Protein AF-A0A1G6IZE0-F1 (afdb_monomer)

pLDDT: mean 77.31, std 11.19, range [53.34, 91.81]

Sequence (93 aa):
MPHEPAPIHIVGPDDLHALDNIATPNRPSFGERKCPMCHGHGEWNDEYFVSGRAIVKACPTCEGFGWLVHNGHHVRIDIMLIQGLPHWALIIE

Secondary structure (DSSP, 8-state):
-PPPPPPEE--STTSTTTTTT-PPPPPPSSS-EE-TTTTT-SEEEEEE-TTS-EEEEE-TTTTT--EE-BTTB--EEEEEEETTEEEEEEE--

Structure (mmCIF, N/CA/C/O backbone):
data_AF-A0A1G6IZE0-F1
#
_entry.id   AF-A0A1G6IZE0-F1
#
loop_
_atom_site.group_PDB
_atom_site.id
_atom_site.type_symbol
_atom_site.label_atom_id
_atom_site.label_alt_id
_atom_site.label_comp_id
_atom_site.label_asym_id
_atom_site.label_entity_id
_atom_site.label_seq_id
_atom_site.pdbx_PDB_ins_code
_atom_site.Cartn_x
_atom_site.Cartn_y
_atom_site.Cartn_z
_atom_site.occupancy
_atom_site.B_iso_or_equiv
_atom_site.auth_seq_id
_atom_site.auth_comp_id
_atom_site.auth_asym_id
_atom_site.auth_atom_id
_atom_site.pdbx_PDB_model_num
ATOM 1 N N . MET A 1 1 ? 23.143 7.178 -25.026 1.00 54.78 1 MET A N 1
ATOM 2 C CA . MET A 1 1 ? 22.524 6.965 -23.701 1.00 54.78 1 MET A CA 1
ATOM 3 C C . MET A 1 1 ? 21.874 5.598 -23.755 1.00 54.78 1 MET A C 1
ATOM 5 O O . MET A 1 1 ? 21.136 5.391 -24.712 1.00 54.78 1 MET A O 1
ATOM 9 N N . PRO A 1 2 ? 22.191 4.650 -22.859 1.00 64.38 2 PRO A N 1
ATOM 10 C CA . PRO A 1 2 ? 21.491 3.377 -22.867 1.00 64.38 2 PRO A CA 1
ATOM 11 C C . PRO A 1 2 ? 20.045 3.656 -22.467 1.00 64.38 2 PRO A C 1
ATOM 13 O O . PRO A 1 2 ? 19.794 4.304 -21.453 1.00 64.38 2 PRO A O 1
ATOM 16 N N . HIS A 1 3 ? 19.119 3.243 -23.319 1.00 67.75 3 HIS A N 1
ATOM 17 C CA . HIS A 1 3 ? 17.693 3.281 -23.038 1.00 67.75 3 HIS A CA 1
ATOM 18 C C . HIS A 1 3 ? 17.451 2.379 -21.826 1.00 67.75 3 HIS A C 1
ATOM 20 O O . HIS A 1 3 ? 17.970 1.261 -21.789 1.00 67.75 3 HIS A O 1
ATOM 26 N N . GLU A 1 4 ? 16.741 2.881 -20.818 1.00 69.00 4 GLU A N 1
ATOM 27 C CA . GLU A 1 4 ? 16.327 2.051 -19.690 1.00 69.00 4 GLU A CA 1
ATOM 28 C C . GLU A 1 4 ? 15.545 0.849 -20.252 1.00 69.00 4 GLU A C 1
ATOM 30 O O . GLU A 1 4 ? 14.733 1.040 -21.166 1.00 69.00 4 GLU A O 1
ATOM 35 N N . PRO A 1 5 ? 15.839 -0.388 -19.812 1.00 75.81 5 PRO A N 1
ATOM 36 C CA . PRO A 1 5 ? 15.099 -1.550 -20.279 1.00 75.81 5 PRO A CA 1
ATOM 37 C C . PRO A 1 5 ? 13.605 -1.375 -19.991 1.00 75.81 5 PRO A C 1
ATOM 39 O O . PRO A 1 5 ? 13.223 -0.692 -19.040 1.00 75.81 5 PRO A O 1
ATOM 42 N N . ALA A 1 6 ? 12.774 -1.979 -20.842 1.00 81.56 6 ALA A N 1
ATOM 43 C CA . ALA A 1 6 ? 11.324 -1.896 -20.719 1.00 81.56 6 ALA A CA 1
ATOM 44 C C . ALA A 1 6 ? 10.859 -2.330 -19.314 1.00 81.56 6 ALA A C 1
ATOM 46 O O . ALA A 1 6 ? 11.469 -3.238 -18.735 1.00 81.56 6 ALA A O 1
ATOM 47 N N . PRO A 1 7 ? 9.801 -1.701 -18.772 1.00 85.06 7 PRO A N 1
ATOM 48 C CA . PRO A 1 7 ? 9.259 -2.088 -17.480 1.00 85.06 7 PRO A CA 1
ATOM 49 C C . PRO A 1 7 ? 8.761 -3.532 -17.505 1.00 85.06 7 PRO A C 1
ATOM 51 O O . PRO A 1 7 ? 8.227 -4.020 -18.503 1.00 85.06 7 PRO A O 1
ATOM 54 N N . ILE A 1 8 ? 8.911 -4.204 -16.369 1.00 85.50 8 ILE A N 1
ATOM 55 C CA . ILE A 1 8 ? 8.224 -5.458 -16.093 1.00 85.50 8 ILE A CA 1
ATOM 56 C C . ILE A 1 8 ? 6.798 -5.085 -15.692 1.00 85.50 8 ILE A C 1
ATOM 58 O O . ILE A 1 8 ? 6.599 -4.409 -14.683 1.00 85.50 8 ILE A O 1
ATOM 62 N N . HIS A 1 9 ? 5.818 -5.499 -16.493 1.00 88.44 9 HIS A N 1
ATOM 63 C CA . HIS A 1 9 ? 4.407 -5.326 -16.163 1.00 88.44 9 HIS A CA 1
ATOM 64 C C . HIS A 1 9 ? 3.974 -6.393 -15.165 1.00 88.44 9 HIS A C 1
ATOM 66 O O . HIS A 1 9 ? 4.170 -7.586 -15.403 1.00 88.44 9 HIS A O 1
ATOM 72 N N . ILE A 1 10 ? 3.368 -5.945 -14.075 1.00 87.56 10 ILE A N 1
ATOM 73 C CA . ILE A 1 10 ? 2.881 -6.794 -12.999 1.00 87.56 10 ILE A CA 1
ATOM 74 C C . ILE A 1 10 ? 1.375 -6.960 -13.171 1.00 87.56 10 ILE A C 1
ATOM 76 O O . ILE A 1 10 ? 0.642 -5.992 -13.368 1.00 87.56 10 ILE A O 1
ATOM 80 N N . VAL A 1 11 ? 0.897 -8.200 -13.117 1.00 83.25 11 VAL A N 1
ATOM 81 C CA . VAL A 1 11 ? -0.522 -8.493 -13.387 1.00 83.25 11 VAL A CA 1
ATOM 82 C C . VAL A 1 11 ? -1.383 -8.327 -12.131 1.00 83.25 11 VAL A C 1
ATOM 84 O O . VAL A 1 11 ? -2.582 -8.058 -12.231 1.00 83.25 11 VAL A O 1
ATOM 87 N N . GLY A 1 12 ? -0.788 -8.468 -10.945 1.00 80.00 12 GLY A N 1
ATOM 88 C CA . GLY A 1 12 ? -1.506 -8.345 -9.684 1.00 80.00 12 GLY A CA 1
ATOM 89 C C . GLY A 1 12 ? -0.614 -8.411 -8.441 1.00 80.00 12 GLY A C 1
ATOM 90 O O . GLY A 1 12 ? 0.586 -8.656 -8.543 1.00 80.00 12 GLY A O 1
ATOM 91 N N . PRO A 1 13 ? -1.211 -8.237 -7.250 1.00 79.25 13 PRO A N 1
ATOM 92 C CA . PRO A 1 13 ? -0.501 -8.184 -5.969 1.00 79.25 13 PRO A CA 1
ATOM 93 C C . PRO A 1 13 ? 0.165 -9.508 -5.552 1.00 79.25 13 PRO A C 1
ATOM 95 O O . PRO A 1 13 ? 0.997 -9.497 -4.651 1.00 79.25 13 PRO A O 1
ATOM 98 N N . ASP A 1 14 ? -0.177 -10.619 -6.212 1.00 81.75 14 ASP A N 1
ATOM 99 C CA . ASP A 1 14 ? 0.408 -11.948 -5.976 1.00 81.75 14 ASP A CA 1
ATOM 100 C C . ASP A 1 14 ? 1.674 -12.216 -6.819 1.00 81.75 14 ASP A C 1
ATOM 102 O O . ASP A 1 14 ? 2.274 -13.289 -6.7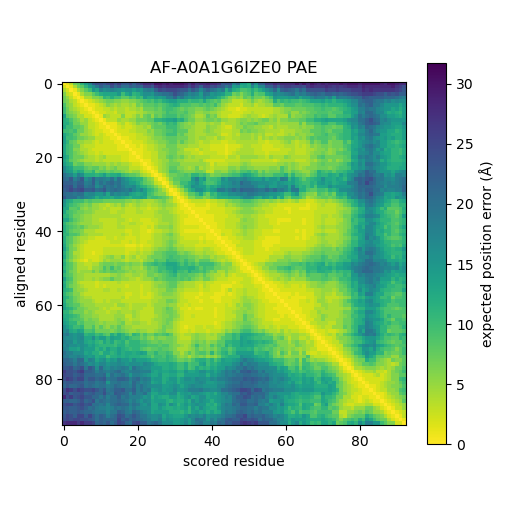22 1.00 81.75 14 ASP A O 1
ATOM 106 N N . ASP A 1 15 ? 2.071 -11.281 -7.688 1.00 86.75 15 ASP A N 1
ATOM 107 C CA . ASP A 1 15 ? 3.272 -11.413 -8.517 1.00 86.75 15 ASP A CA 1
ATOM 108 C C . ASP A 1 15 ? 4.554 -11.282 -7.676 1.00 86.75 15 ASP A C 1
ATOM 110 O O . ASP A 1 15 ? 4.589 -10.596 -6.651 1.00 86.75 15 ASP A O 1
ATOM 114 N N . LEU A 1 16 ? 5.644 -11.893 -8.141 1.00 83.62 16 LEU A N 1
ATOM 115 C CA . LEU A 1 16 ? 6.915 -11.970 -7.420 1.00 83.62 16 LEU A CA 1
ATOM 116 C C . LEU A 1 16 ? 7.484 -10.585 -7.084 1.00 83.62 16 LEU A C 1
ATOM 118 O O . LEU A 1 16 ? 8.042 -10.400 -6.008 1.00 83.62 16 LEU A O 1
ATOM 122 N N . HIS A 1 17 ? 7.322 -9.627 -7.998 1.00 85.31 17 HIS A N 1
ATOM 123 C CA . HIS A 1 17 ? 7.842 -8.262 -7.864 1.00 85.31 17 HIS A CA 1
ATOM 124 C C . HIS A 1 17 ? 6.765 -7.245 -7.462 1.00 85.31 17 HIS A C 1
ATOM 126 O O . HIS A 1 17 ? 7.025 -6.038 -7.433 1.00 85.31 17 HIS A O 1
ATOM 132 N N . ALA A 1 18 ? 5.553 -7.707 -7.133 1.00 86.88 18 ALA A N 1
ATOM 133 C CA . ALA A 1 18 ? 4.431 -6.830 -6.814 1.00 86.88 18 ALA A CA 1
ATOM 134 C C . ALA A 1 18 ? 4.683 -5.965 -5.574 1.00 86.88 18 ALA A C 1
ATOM 136 O O . ALA A 1 18 ? 4.139 -4.871 -5.476 1.00 86.88 18 ALA A O 1
ATOM 137 N N . LEU A 1 19 ? 5.505 -6.431 -4.634 1.00 87.38 19 LEU A N 1
ATOM 138 C CA . LEU A 1 19 ? 5.751 -5.751 -3.358 1.00 87.38 19 LEU A CA 1
ATOM 139 C C . LEU A 1 19 ? 7.203 -5.273 -3.205 1.00 87.38 19 LEU A C 1
ATOM 141 O O . LEU A 1 19 ? 7.578 -4.753 -2.152 1.00 87.38 19 LEU A O 1
ATOM 145 N N . ASP A 1 20 ? 8.022 -5.426 -4.249 1.00 87.06 20 ASP A N 1
ATOM 146 C CA . ASP A 1 20 ? 9.426 -5.023 -4.228 1.00 87.06 20 ASP A CA 1
ATOM 147 C C . ASP A 1 20 ? 9.554 -3.517 -3.991 1.00 87.06 20 ASP A C 1
ATOM 149 O O . ASP A 1 20 ? 8.946 -2.702 -4.682 1.00 87.06 20 ASP A O 1
ATOM 153 N N . ASN A 1 21 ? 10.379 -3.151 -3.008 1.00 83.56 21 ASN A N 1
ATOM 154 C CA . ASN A 1 21 ? 10.623 -1.771 -2.575 1.00 83.56 21 ASN A CA 1
ATOM 155 C C . ASN A 1 21 ? 9.381 -0.998 -2.081 1.00 83.56 21 ASN A C 1
ATOM 157 O O . ASN A 1 21 ? 9.478 0.209 -1.853 1.00 83.56 21 ASN A O 1
ATOM 161 N N . ILE A 1 22 ? 8.249 -1.668 -1.842 1.00 85.25 22 ILE A N 1
ATOM 162 C CA . ILE A 1 22 ? 7.063 -1.049 -1.241 1.00 85.25 22 ILE A CA 1
ATOM 163 C C . ILE A 1 22 ? 7.138 -1.200 0.273 1.00 85.25 22 ILE A C 1
ATOM 165 O O . ILE A 1 22 ? 7.046 -2.302 0.822 1.00 85.25 22 ILE A O 1
ATOM 169 N N . ALA A 1 23 ? 7.289 -0.076 0.966 1.00 81.81 23 ALA A N 1
ATOM 170 C CA . ALA A 1 23 ? 7.279 -0.064 2.419 1.00 81.81 23 ALA A CA 1
ATOM 171 C C . ALA A 1 23 ? 5.882 -0.411 2.945 1.00 81.81 23 ALA A C 1
ATOM 173 O O . ALA A 1 23 ? 4.872 0.084 2.455 1.00 81.81 23 ALA A O 1
ATOM 174 N N . THR A 1 24 ? 5.811 -1.219 4.000 1.00 79.31 24 THR A N 1
ATOM 175 C CA . THR A 1 24 ? 4.552 -1.380 4.727 1.00 79.31 24 THR A CA 1
ATOM 176 C C . THR A 1 24 ? 4.268 -0.108 5.533 1.00 79.31 24 THR A C 1
ATOM 178 O O . THR A 1 24 ? 5.131 0.272 6.335 1.00 79.31 24 THR A O 1
ATOM 181 N N . PRO A 1 25 ? 3.097 0.538 5.382 1.00 69.31 25 PRO A N 1
ATOM 182 C CA . PRO A 1 25 ? 2.728 1.698 6.182 1.00 69.31 25 PRO A CA 1
ATOM 183 C C . PRO A 1 25 ? 2.818 1.414 7.685 1.00 69.31 25 PRO A C 1
ATOM 185 O O . PRO A 1 25 ? 2.555 0.300 8.155 1.00 69.31 25 PRO A O 1
ATOM 188 N N . ASN A 1 26 ? 3.194 2.446 8.447 1.00 64.31 26 ASN A N 1
ATOM 189 C CA . ASN A 1 26 ? 3.272 2.364 9.901 1.00 64.31 26 ASN A CA 1
ATOM 190 C C . ASN A 1 26 ? 1.896 2.024 10.485 1.00 64.31 26 ASN A C 1
ATOM 192 O O . ASN A 1 26 ? 0.881 2.635 10.164 1.00 64.31 26 ASN A O 1
ATOM 196 N N . ARG A 1 27 ? 1.898 1.013 11.349 1.00 65.62 27 ARG A N 1
ATOM 197 C CA . ARG A 1 27 ? 0.719 0.351 11.903 1.00 65.62 27 ARG A CA 1
ATOM 198 C C . ARG A 1 27 ? -0.122 1.292 12.787 1.00 65.62 27 ARG A C 1
ATOM 200 O O . ARG A 1 27 ? 0.453 1.908 13.687 1.00 65.62 27 ARG A O 1
ATOM 207 N N . PRO A 1 28 ? -1.456 1.325 12.651 1.00 59.62 28 PRO A N 1
ATOM 208 C CA . PRO A 1 28 ? -2.331 1.811 13.710 1.00 59.62 28 PRO A CA 1
ATOM 209 C C . PRO A 1 28 ? -2.506 0.774 14.840 1.00 59.62 28 PRO A C 1
ATOM 211 O O . PRO A 1 28 ? -2.235 -0.423 14.718 1.00 59.62 28 PRO A O 1
ATOM 214 N N . SER A 1 29 ? -2.876 1.247 16.025 1.00 53.50 29 SER A N 1
ATOM 215 C CA . SER A 1 29 ? -2.996 0.426 17.233 1.00 53.50 29 SER A CA 1
ATOM 216 C C . SER A 1 29 ? -4.364 -0.262 17.369 1.00 53.50 29 SER A C 1
ATOM 218 O O . SER A 1 29 ? -5.378 0.416 17.455 1.00 53.50 29 SER A O 1
ATOM 220 N N . PHE A 1 30 ? -4.313 -1.589 17.573 1.00 54.00 30 PHE A N 1
ATOM 221 C CA . PHE A 1 30 ? -5.331 -2.515 18.117 1.00 54.00 30 PHE A CA 1
ATOM 222 C C . PHE A 1 30 ? -6.555 -2.875 17.241 1.00 54.00 30 PHE A C 1
ATOM 224 O O . PHE A 1 30 ? -7.293 -2.020 16.780 1.00 54.00 30 PHE 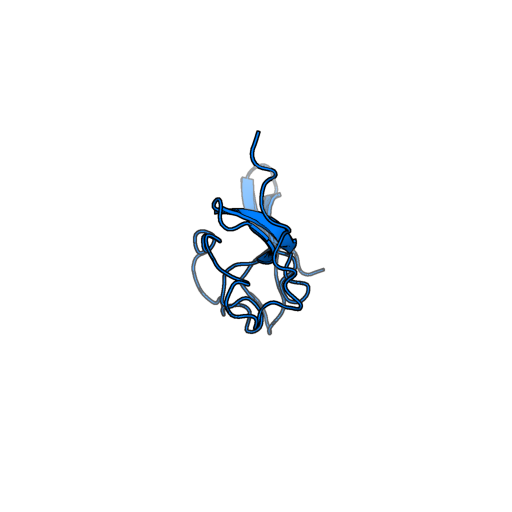A O 1
ATOM 231 N N . GLY A 1 31 ? -6.816 -4.185 17.087 1.00 60.03 31 GLY A N 1
ATOM 232 C CA . GLY A 1 31 ? -8.020 -4.738 16.430 1.00 60.03 31 GLY A CA 1
ATOM 233 C C . GLY A 1 31 ? -7.909 -5.025 14.926 1.00 60.03 31 GLY A C 1
ATOM 234 O O . GLY A 1 31 ? -8.818 -5.609 14.343 1.00 60.03 31 GLY A O 1
ATOM 235 N N . GLU A 1 32 ? -6.787 -4.675 14.304 1.00 70.56 32 GLU A N 1
ATOM 236 C CA . GLU A 1 32 ? -6.649 -4.669 12.846 1.00 70.56 32 GLU A CA 1
ATOM 237 C C . GLU A 1 32 ? -6.064 -5.971 12.290 1.00 70.56 32 GLU A C 1
ATOM 239 O O . GLU A 1 32 ? -5.097 -6.533 12.822 1.00 70.56 32 GLU A O 1
ATOM 244 N N . ARG A 1 33 ? -6.623 -6.430 11.167 1.00 81.94 33 ARG A N 1
ATOM 245 C CA . ARG A 1 33 ? -6.079 -7.534 10.365 1.00 81.94 33 ARG A CA 1
ATOM 246 C C . ARG A 1 33 ? -5.418 -6.962 9.117 1.00 81.94 33 ARG A C 1
ATOM 248 O O . ARG A 1 33 ? -5.950 -6.040 8.506 1.00 81.94 33 ARG A O 1
ATOM 255 N N . LYS A 1 34 ? -4.277 -7.524 8.713 1.00 85.50 34 LYS A N 1
ATOM 256 C CA . LYS A 1 34 ? -3.668 -7.192 7.416 1.00 85.50 34 LYS A CA 1
ATOM 257 C C . LYS A 1 34 ? -4.662 -7.488 6.298 1.00 85.50 34 LYS A C 1
ATOM 259 O O . LYS A 1 34 ? -5.380 -8.489 6.366 1.00 85.50 34 LYS A O 1
ATOM 264 N N . CYS A 1 35 ? -4.670 -6.650 5.266 1.00 85.88 35 CYS A N 1
ATOM 265 C CA . CYS A 1 35 ? -5.370 -6.977 4.036 1.00 85.88 35 CYS A CA 1
ATOM 266 C C . CYS A 1 35 ? -4.835 -8.321 3.506 1.00 85.88 35 CYS A C 1
ATOM 268 O O . CYS A 1 35 ? -3.616 -8.477 3.395 1.00 85.88 35 CYS A O 1
ATOM 270 N N . PRO A 1 36 ? -5.705 -9.295 3.189 1.00 85.38 36 PRO A N 1
ATOM 271 C CA . PRO A 1 36 ? -5.265 -10.596 2.696 1.00 85.38 36 PRO A CA 1
ATOM 272 C C . PRO A 1 36 ? -4.684 -10.528 1.279 1.00 85.38 36 PRO A C 1
ATOM 274 O O . PRO A 1 36 ? -3.937 -11.424 0.920 1.00 85.38 36 PRO A O 1
ATOM 277 N N . MET A 1 37 ? -5.010 -9.481 0.509 1.00 86.56 37 MET A N 1
ATOM 278 C CA . MET A 1 37 ? -4.543 -9.288 -0.867 1.00 86.56 37 MET A CA 1
ATOM 279 C C . MET A 1 37 ? -3.156 -8.635 -0.924 1.00 86.56 37 MET A C 1
ATOM 281 O O . MET A 1 37 ? -2.268 -9.143 -1.582 1.00 86.56 37 MET A O 1
ATOM 285 N N . CYS A 1 38 ? -2.956 -7.497 -0.252 1.00 87.19 38 CYS A N 1
ATOM 286 C CA . CYS A 1 38 ? -1.674 -6.777 -0.303 1.00 87.19 38 CYS A CA 1
ATOM 287 C C . CYS A 1 38 ? -0.796 -7.011 0.932 1.00 87.19 38 CYS A C 1
ATOM 289 O O . CYS A 1 38 ? 0.167 -6.287 1.143 1.00 87.19 38 CYS A O 1
ATOM 291 N N . HIS A 1 39 ? -1.161 -7.942 1.817 1.00 86.50 39 HIS A N 1
A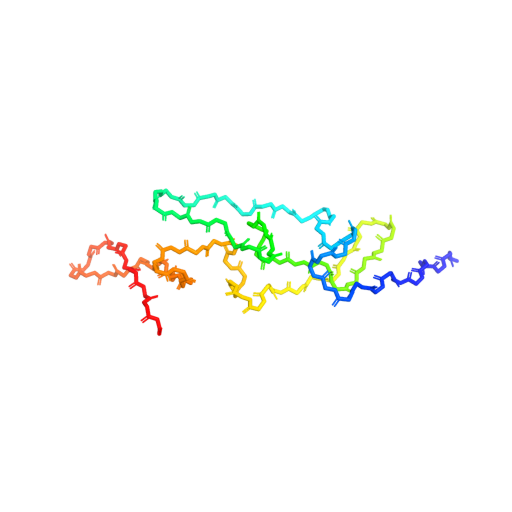TOM 292 C CA . HIS A 1 39 ? -0.391 -8.327 3.009 1.00 86.50 39 HIS A CA 1
ATOM 293 C C . HIS A 1 39 ? 0.036 -7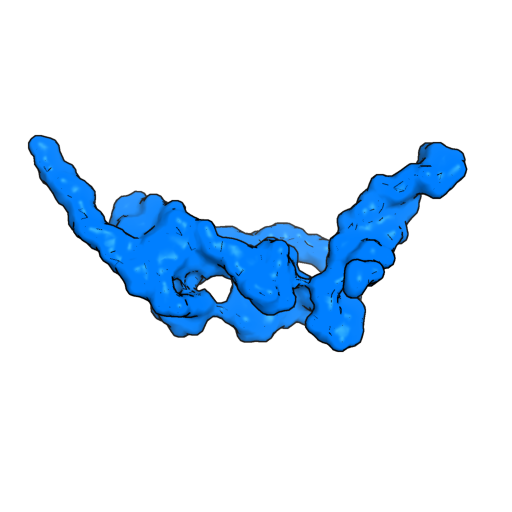.188 3.958 1.00 86.50 39 HIS A C 1
ATOM 295 O O . HIS A 1 39 ? 0.973 -7.343 4.753 1.00 86.50 39 HIS A O 1
ATOM 301 N N . GLY A 1 40 ? -0.683 -6.063 3.945 1.00 85.00 40 GLY A N 1
ATOM 302 C CA . GLY A 1 40 ? -0.352 -4.892 4.758 1.00 85.00 40 GLY A CA 1
ATOM 303 C C . GLY A 1 40 ? 0.353 -3.762 4.014 1.00 85.00 40 GLY A C 1
ATOM 304 O O . GLY A 1 40 ? 0.623 -2.753 4.652 1.00 85.00 40 GLY A O 1
ATOM 305 N N . HIS A 1 41 ? 0.652 -3.911 2.720 1.00 87.81 41 HIS A N 1
ATOM 306 C CA . HIS A 1 41 ? 1.372 -2.899 1.938 1.00 87.81 41 HIS A CA 1
ATOM 307 C C . HIS A 1 41 ? 0.475 -1.746 1.475 1.00 87.81 41 HIS A C 1
ATOM 309 O O . HIS A 1 41 ? 0.956 -0.639 1.291 1.00 87.81 41 HIS A O 1
ATOM 315 N N . GLY A 1 42 ? -0.828 -1.978 1.307 1.00 87.81 42 GLY A N 1
ATOM 316 C CA . GLY A 1 42 ? -1.778 -0.970 0.820 1.00 87.81 42 GLY A CA 1
ATOM 317 C C . GLY A 1 42 ? -1.701 -0.744 -0.688 1.00 87.81 42 GLY A C 1
ATOM 318 O O . GLY A 1 42 ? -2.727 -0.524 -1.321 1.00 87.81 42 GLY A O 1
ATOM 319 N N . GLU A 1 43 ? -0.531 -0.916 -1.282 1.00 90.94 43 GLU A N 1
ATOM 320 C CA . GLU A 1 43 ? -0.257 -0.763 -2.707 1.00 90.94 43 GLU A CA 1
ATOM 321 C C . GLU A 1 43 ? 0.591 -1.925 -3.246 1.00 90.94 43 GLU A C 1
ATOM 323 O O . GLU A 1 43 ? 1.106 -2.744 -2.480 1.00 90.94 43 GLU A O 1
ATOM 328 N N . TRP A 1 44 ? 0.675 -2.023 -4.571 1.00 91.38 44 TRP A N 1
ATOM 329 C CA . TRP A 1 44 ? 1.505 -2.982 -5.300 1.00 91.38 44 TRP A CA 1
ATOM 330 C C . TRP A 1 44 ? 2.056 -2.334 -6.579 1.00 91.38 44 TRP A C 1
ATOM 332 O O . TRP A 1 44 ? 1.453 -1.403 -7.115 1.00 91.38 44 TRP A O 1
ATOM 342 N N . ASN A 1 45 ? 3.208 -2.795 -7.058 1.00 91.81 45 ASN A N 1
ATOM 343 C CA . ASN A 1 45 ? 3.828 -2.336 -8.297 1.00 91.81 45 ASN A CA 1
ATOM 344 C C . ASN A 1 45 ? 2.986 -2.824 -9.474 1.00 91.81 45 ASN A C 1
ATOM 346 O O . ASN A 1 45 ? 2.788 -4.020 -9.601 1.00 91.81 45 ASN A O 1
ATOM 350 N N . ASP A 1 46 ? 2.529 -1.922 -10.333 1.00 91.12 46 ASP A N 1
ATOM 351 C CA . ASP A 1 46 ? 1.905 -2.209 -11.631 1.00 91.12 46 ASP A CA 1
ATOM 352 C C . ASP A 1 46 ? 2.958 -2.302 -12.746 1.00 91.12 46 ASP A C 1
ATOM 354 O O . ASP A 1 46 ? 2.861 -3.111 -13.668 1.00 91.12 46 ASP A O 1
ATOM 358 N N . GLU A 1 47 ? 4.011 -1.493 -12.624 1.00 90.69 47 GLU A N 1
ATOM 359 C CA . GLU A 1 47 ? 5.191 -1.534 -13.481 1.00 90.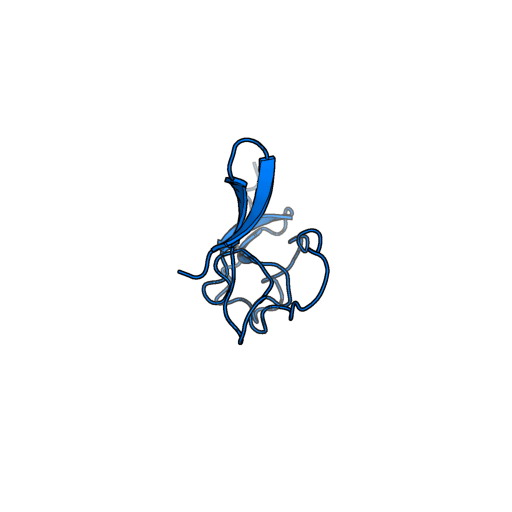69 47 GLU A CA 1
ATOM 360 C C . GLU A 1 47 ? 6.442 -1.435 -12.615 1.00 90.69 47 GLU A C 1
ATOM 362 O O . GLU A 1 47 ? 6.524 -0.562 -11.751 1.00 90.69 47 GLU A O 1
ATOM 367 N N . TYR A 1 48 ? 7.429 -2.295 -12.859 1.00 86.81 48 TYR A N 1
ATOM 368 C CA . TYR A 1 48 ? 8.696 -2.299 -12.132 1.00 86.81 48 TYR A CA 1
ATOM 369 C C . TYR A 1 48 ? 9.888 -2.202 -13.085 1.00 86.81 48 TYR A C 1
ATOM 371 O O . TYR A 1 48 ? 10.003 -2.955 -14.055 1.00 86.81 48 TYR A O 1
ATOM 379 N N . PHE A 1 49 ? 10.810 -1.292 -12.788 1.00 85.69 49 PHE A N 1
ATOM 380 C CA . PHE A 1 49 ? 12.065 -1.128 -13.508 1.00 85.69 49 PHE A CA 1
ATOM 381 C C . PHE A 1 49 ? 13.213 -1.674 -12.661 1.00 85.69 49 PHE A C 1
ATOM 383 O O . PHE A 1 49 ? 13.298 -1.429 -11.459 1.00 85.69 49 PHE A O 1
ATOM 390 N N . VAL A 1 50 ? 14.181 -2.333 -13.302 1.00 79.75 50 VAL A N 1
ATOM 391 C CA . VAL A 1 50 ? 15.386 -2.867 -12.630 1.00 79.75 50 VAL A CA 1
ATOM 392 C C . VAL A 1 50 ? 16.234 -1.793 -11.933 1.00 79.75 50 VAL A C 1
ATOM 394 O O . VAL A 1 50 ? 17.073 -2.114 -11.096 1.00 79.75 50 VAL A O 1
ATOM 397 N N . SER A 1 51 ? 16.020 -0.518 -12.266 1.00 81.06 51 SER A N 1
ATOM 398 C CA . SER A 1 51 ? 16.623 0.639 -11.598 1.00 81.06 51 SER A CA 1
ATOM 399 C C . SER A 1 51 ? 16.036 0.928 -10.208 1.00 81.06 51 SER A C 1
ATOM 401 O O . SER A 1 51 ? 16.548 1.802 -9.509 1.00 81.06 51 SER A O 1
ATOM 403 N N . GLY A 1 52 ? 14.971 0.222 -9.811 1.00 76.38 52 GLY A N 1
ATOM 404 C CA . GLY A 1 52 ? 14.227 0.439 -8.569 1.00 76.38 52 GLY A CA 1
ATOM 405 C C . GLY A 1 52 ? 13.090 1.456 -8.696 1.00 76.38 52 GLY A C 1
ATOM 406 O O . GLY A 1 52 ? 12.434 1.760 -7.702 1.00 76.38 52 GLY A O 1
ATOM 407 N N . ARG A 1 53 ? 12.840 1.997 -9.896 1.00 82.12 53 ARG A N 1
ATOM 408 C CA . ARG A 1 53 ? 11.635 2.793 -10.174 1.00 82.12 53 ARG A CA 1
ATOM 409 C C . ARG A 1 53 ? 10.432 1.871 -10.331 1.00 82.12 53 ARG A C 1
ATOM 411 O O . ARG A 1 53 ? 10.559 0.797 -10.909 1.00 82.12 53 ARG A O 1
ATOM 418 N N . ALA A 1 54 ? 9.267 2.318 -9.880 1.00 87.31 54 ALA A N 1
ATOM 419 C CA . ALA A 1 54 ? 8.024 1.591 -10.073 1.00 87.31 54 ALA A CA 1
ATOM 420 C C . ALA A 1 54 ? 6.836 2.543 -10.227 1.00 87.31 54 ALA A C 1
ATOM 422 O O . ALA A 1 54 ? 6.842 3.650 -9.681 1.00 87.31 54 ALA A O 1
ATOM 423 N N . ILE A 1 55 ? 5.823 2.100 -10.966 1.00 89.38 55 ILE A N 1
ATOM 424 C CA . ILE A 1 55 ? 4.481 2.679 -10.922 1.00 89.38 55 ILE A CA 1
ATOM 425 C C . ILE A 1 55 ? 3.677 1.802 -9.978 1.00 89.38 55 ILE A C 1
ATOM 427 O O . ILE A 1 55 ? 3.568 0.602 -10.207 1.00 89.38 55 ILE A O 1
ATOM 431 N N . VAL A 1 56 ? 3.127 2.391 -8.922 1.00 91.25 56 VAL A N 1
ATOM 432 C CA . VAL A 1 56 ? 2.327 1.677 -7.923 1.00 91.25 56 VAL A CA 1
ATOM 433 C C . VAL A 1 56 ? 0.838 1.911 -8.146 1.00 91.25 56 VAL A C 1
ATOM 435 O O . VAL A 1 56 ? 0.413 2.977 -8.601 1.00 91.25 56 VAL A O 1
ATOM 438 N N . LYS A 1 57 ? 0.031 0.912 -7.798 1.00 91.25 57 LYS A N 1
ATOM 439 C CA . LYS A 1 57 ? -1.427 0.992 -7.728 1.00 91.25 57 LYS A CA 1
ATOM 440 C C . LYS A 1 57 ? -1.893 0.699 -6.313 1.00 91.25 57 LYS A C 1
ATOM 442 O O . LYS A 1 57 ? -1.412 -0.224 -5.657 1.00 91.25 57 LYS A O 1
ATOM 447 N N . ALA A 1 58 ? -2.900 1.447 -5.871 1.00 89.75 58 ALA A N 1
ATOM 448 C CA . ALA A 1 58 ? -3.594 1.145 -4.630 1.00 89.75 58 ALA A CA 1
ATOM 449 C C . ALA A 1 58 ? -4.259 -0.240 -4.717 1.00 89.75 58 ALA A C 1
ATOM 451 O O . ALA A 1 58 ? -4.829 -0.627 -5.740 1.00 89.75 58 ALA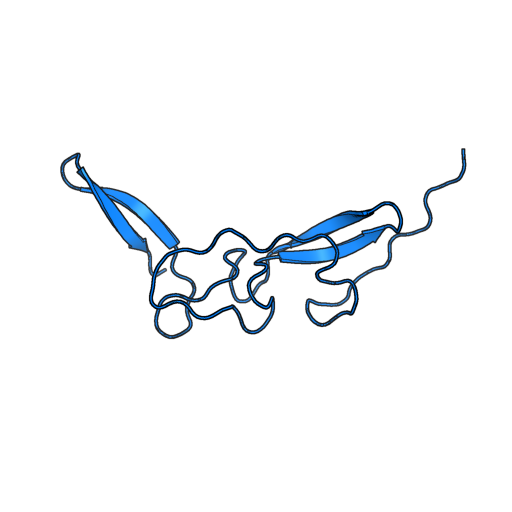 A O 1
ATOM 452 N N . CYS A 1 59 ? -4.195 -0.993 -3.624 1.00 87.81 59 CYS A N 1
ATOM 453 C CA . CYS A 1 59 ? -4.889 -2.262 -3.480 1.00 87.81 59 CYS A CA 1
ATOM 454 C C . CYS A 1 59 ? -6.406 -2.017 -3.534 1.00 87.81 59 CYS A C 1
ATOM 456 O O . CYS A 1 59 ? -6.912 -1.278 -2.692 1.00 87.81 59 CYS A O 1
ATOM 458 N N . PRO A 1 60 ? -7.160 -2.661 -4.441 1.00 85.00 60 PRO A N 1
ATOM 459 C CA . PRO A 1 60 ? -8.600 -2.434 -4.558 1.00 85.00 60 PRO A CA 1
ATOM 460 C C . PRO A 1 60 ? -9.405 -2.997 -3.376 1.00 85.00 60 PRO A C 1
ATOM 462 O O . PRO A 1 60 ? -10.528 -2.574 -3.150 1.00 85.00 60 PRO A O 1
ATOM 465 N N . THR A 1 61 ? -8.859 -3.946 -2.606 1.00 84.25 61 THR A N 1
ATOM 466 C CA . THR A 1 61 ? -9.560 -4.532 -1.446 1.00 84.25 61 THR A CA 1
ATOM 467 C C . THR A 1 61 ? -9.507 -3.645 -0.211 1.00 84.25 61 THR A C 1
ATOM 469 O O . THR A 1 61 ? -10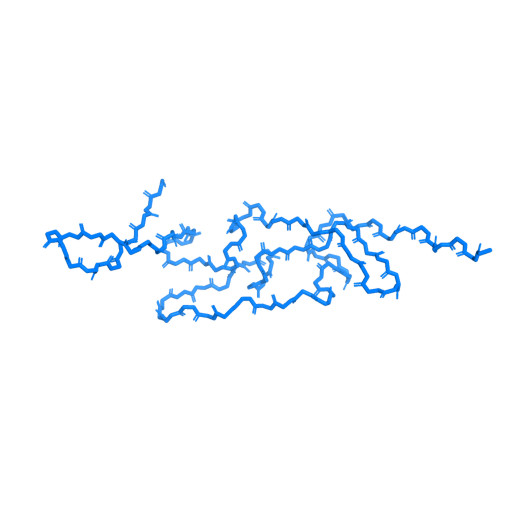.478 -3.547 0.534 1.00 84.25 61 THR A O 1
ATOM 472 N N . CYS A 1 62 ? -8.351 -3.044 0.054 1.00 83.25 62 CYS A N 1
ATOM 473 C CA . CYS A 1 62 ? -8.159 -2.187 1.221 1.00 83.25 62 CYS A CA 1
ATOM 474 C C . CYS A 1 62 ? -7.977 -0.723 0.844 1.00 83.25 62 CYS A C 1
ATOM 476 O O . CYS A 1 62 ? -7.545 0.030 1.694 1.00 83.25 62 CYS A O 1
ATOM 478 N N . GLU A 1 63 ? -8.239 -0.341 -0.403 1.00 84.00 63 GLU A N 1
ATOM 479 C CA . GLU A 1 63 ? -8.223 1.043 -0.895 1.00 84.00 63 GLU A CA 1
ATOM 480 C C . GLU A 1 63 ? -6.963 1.845 -0.526 1.00 84.00 63 GLU A C 1
ATOM 482 O O . GLU A 1 63 ? -7.027 3.026 -0.203 1.00 84.00 63 GLU A O 1
ATOM 487 N N . GLY A 1 64 ? -5.792 1.204 -0.536 1.00 84.00 64 GLY A N 1
ATOM 488 C CA . GLY A 1 64 ? -4.541 1.865 -0.141 1.00 84.00 64 GLY A CA 1
ATOM 489 C C . GLY A 1 64 ? -4.221 1.816 1.356 1.00 84.00 64 GLY A C 1
ATOM 490 O O . GLY A 1 64 ? -3.090 2.097 1.738 1.00 84.00 64 GLY A O 1
ATOM 491 N N . PHE A 1 65 ? -5.160 1.415 2.219 1.00 81.19 65 PHE A N 1
ATOM 492 C CA . PHE A 1 65 ? -4.964 1.422 3.674 1.00 81.19 65 PHE A CA 1
ATOM 493 C C . PHE A 1 65 ? -4.031 0.312 4.175 1.00 81.19 65 PHE A C 1
ATOM 495 O O . PHE A 1 65 ? -3.444 0.437 5.245 1.00 81.19 65 PHE A O 1
ATOM 502 N N . GLY A 1 66 ? -3.924 -0.810 3.460 1.00 84.81 66 GLY A N 1
ATOM 503 C CA . GLY A 1 66 ? -3.131 -1.984 3.855 1.00 84.81 66 GLY A CA 1
ATOM 504 C C . GLY A 1 66 ? -3.767 -2.849 4.951 1.00 84.81 66 GLY A C 1
ATOM 505 O O . GLY A 1 66 ? -3.481 -4.045 5.041 1.00 84.81 66 GLY A O 1
ATOM 506 N N . TRP A 1 67 ? -4.685 -2.295 5.743 1.00 83.19 67 TRP A N 1
ATOM 507 C CA . TRP A 1 67 ? -5.274 -2.934 6.922 1.00 83.19 67 TRP A CA 1
ATOM 508 C C . TRP A 1 67 ? -6.809 -2.890 6.896 1.00 83.19 67 TRP A C 1
ATOM 510 O O . TRP A 1 67 ? -7.416 -2.034 6.257 1.00 83.19 67 TRP A O 1
ATOM 520 N N . LEU A 1 68 ? -7.438 -3.841 7.592 1.00 80.19 68 LEU A N 1
ATOM 521 C CA . LEU A 1 68 ? -8.887 -3.974 7.766 1.00 80.19 68 LEU A CA 1
ATOM 522 C C . LEU A 1 68 ? -9.210 -3.882 9.265 1.00 80.19 68 LEU A C 1
ATOM 524 O O . LEU A 1 68 ? -8.664 -4.657 10.058 1.00 80.19 68 LEU A O 1
ATOM 528 N N . VAL A 1 69 ? -10.092 -2.958 9.650 1.00 77.25 69 VAL A N 1
ATOM 529 C CA . VAL A 1 69 ? -10.253 -2.507 11.049 1.00 77.25 69 VAL A CA 1
ATOM 530 C C . VAL A 1 69 ? -11.570 -2.983 11.674 1.00 77.25 69 VAL A C 1
ATOM 532 O O . VAL A 1 69 ? -11.604 -3.297 12.861 1.00 77.25 69 VAL A O 1
ATOM 535 N N . HIS A 1 70 ? -12.656 -3.119 10.901 1.00 73.94 70 HIS A N 1
ATOM 536 C CA . HIS A 1 70 ? -13.971 -3.485 11.447 1.00 73.94 70 HIS A CA 1
ATOM 537 C C . HIS A 1 70 ? -14.699 -4.495 10.559 1.00 73.94 70 HIS A C 1
ATOM 539 O O . HIS A 1 70 ? -14.928 -4.230 9.387 1.00 73.94 70 HIS A O 1
ATOM 545 N N . ASN A 1 71 ? -15.054 -5.672 11.090 1.00 73.44 71 ASN A N 1
ATOM 546 C CA . ASN A 1 71 ? -15.798 -6.725 10.373 1.00 73.44 71 ASN A CA 1
ATOM 547 C C . ASN A 1 71 ? -15.251 -7.112 8.979 1.00 73.44 71 ASN A C 1
ATOM 549 O O . ASN A 1 71 ? -15.970 -7.679 8.168 1.00 73.44 71 ASN A O 1
ATOM 553 N N . GLY A 1 72 ? -13.963 -6.872 8.705 1.00 70.50 72 GLY A N 1
ATOM 554 C CA . GLY A 1 72 ? -13.368 -7.132 7.385 1.00 70.50 72 GLY A CA 1
ATOM 555 C C . GLY A 1 72 ? -13.424 -5.957 6.407 1.00 70.50 72 GLY A C 1
ATOM 556 O O . GLY A 1 72 ? -12.983 -6.121 5.277 1.00 70.50 72 GLY A O 1
ATOM 557 N N . HIS A 1 73 ? -13.883 -4.788 6.845 1.00 71.00 73 HIS A N 1
ATOM 558 C CA . HIS A 1 73 ? -13.882 -3.546 6.081 1.00 71.00 73 HIS A CA 1
ATOM 559 C C . HIS A 1 73 ? -12.701 -2.651 6.476 1.00 71.00 73 HIS A C 1
ATOM 561 O O . HIS A 1 73 ? -12.242 -2.655 7.631 1.00 71.00 73 HIS A O 1
ATOM 567 N N . HIS A 1 74 ? -12.205 -1.894 5.497 1.00 70.06 74 HIS A N 1
ATOM 568 C CA . HIS A 1 74 ? -11.360 -0.735 5.754 1.00 70.06 74 HIS A CA 1
ATOM 569 C C . HIS A 1 74 ? -12.190 0.290 6.531 1.00 70.06 74 HIS A C 1
ATOM 571 O O . HIS A 1 74 ? -13.385 0.447 6.294 1.00 70.06 74 HIS A O 1
ATOM 577 N N . VAL A 1 75 ? -11.578 0.948 7.507 1.00 68.88 75 VAL A N 1
ATOM 578 C CA . VAL A 1 75 ? -12.229 2.055 8.198 1.00 68.88 75 VAL A CA 1
ATOM 579 C C . VAL A 1 75 ? -11.237 3.189 8.237 1.00 68.88 75 VAL A C 1
ATOM 581 O O . VAL A 1 75 ? -10.104 3.014 8.692 1.00 68.88 75 VAL A O 1
ATOM 584 N N . ARG A 1 76 ? -11.653 4.349 7.741 1.00 63.62 76 ARG A N 1
ATOM 585 C CA . ARG A 1 76 ? -10.820 5.539 7.799 1.00 63.62 76 ARG A CA 1
ATOM 586 C C . ARG A 1 76 ? -10.921 6.099 9.210 1.00 63.62 76 ARG A C 1
ATOM 588 O O . ARG A 1 76 ? -12.001 6.483 9.652 1.00 63.62 76 ARG A O 1
ATOM 595 N N . ILE A 1 77 ? -9.801 6.108 9.928 1.00 60.97 77 ILE A N 1
ATOM 596 C CA . ILE A 1 77 ? -9.707 6.843 11.187 1.00 60.97 77 ILE A CA 1
ATOM 597 C C . ILE A 1 77 ? -9.448 8.294 10.809 1.00 60.97 77 ILE A C 1
ATOM 599 O O . ILE A 1 77 ? -8.381 8.618 10.289 1.00 60.97 77 ILE A O 1
ATOM 603 N N . ASP A 1 78 ? -10.436 9.148 11.042 1.00 59.69 78 ASP A N 1
ATOM 604 C CA . ASP A 1 78 ? -10.275 10.589 10.894 1.00 59.69 78 ASP A CA 1
ATOM 605 C C . ASP A 1 78 ? -10.240 11.255 12.271 1.00 59.69 78 ASP A C 1
ATOM 607 O O . ASP A 1 78 ? -10.836 10.763 13.237 1.00 59.69 78 ASP A O 1
ATOM 611 N N . ILE A 1 79 ? -9.527 12.374 12.367 1.00 64.19 79 ILE A N 1
ATOM 612 C CA . ILE A 1 79 ? -9.569 13.230 13.549 1.00 64.19 79 ILE A CA 1
ATOM 613 C C . ILE A 1 79 ? -10.669 14.251 13.304 1.00 64.19 79 ILE A C 1
ATOM 615 O O . ILE A 1 79 ? -10.465 15.289 12.677 1.00 64.19 79 ILE A O 1
ATOM 619 N N . MET A 1 80 ? -11.851 13.958 13.831 1.00 66.94 80 MET A N 1
ATOM 620 C CA . MET A 1 80 ? -12.944 1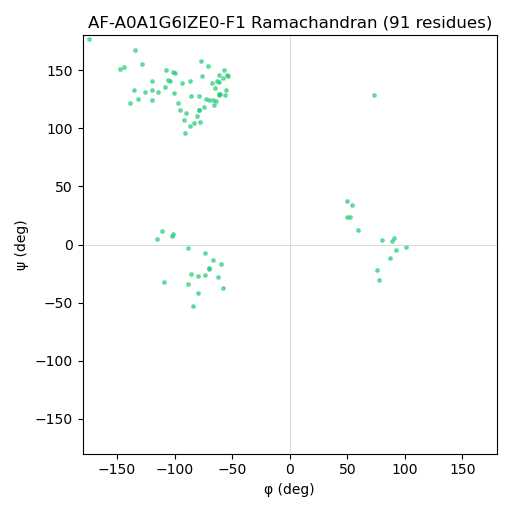4.917 13.841 1.00 66.94 80 MET A CA 1
ATOM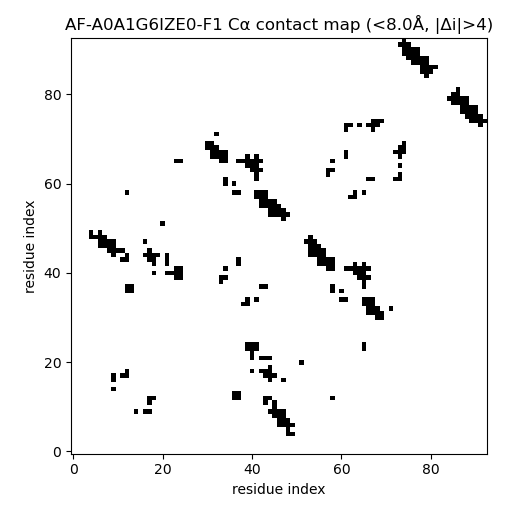 621 C C . MET A 1 80 ? -12.845 15.801 15.078 1.00 66.94 80 MET A C 1
ATOM 623 O O . MET A 1 80 ? -12.557 15.339 16.182 1.00 66.94 80 MET A O 1
ATOM 627 N N . LEU A 1 81 ? -13.132 17.088 14.912 1.00 72.94 81 LEU A N 1
ATOM 628 C CA . LEU A 1 81 ? -13.288 18.000 16.038 1.00 72.94 81 LEU A CA 1
ATOM 629 C C . LEU A 1 81 ? -14.736 17.941 16.530 1.00 72.94 81 LEU A C 1
ATOM 631 O O . LEU A 1 81 ? -15.624 18.561 15.946 1.00 72.94 81 LEU A O 1
ATOM 635 N N . ILE A 1 82 ? -14.974 17.223 17.627 1.00 73.94 82 ILE A N 1
ATOM 636 C CA . ILE A 1 82 ? -16.270 17.221 18.318 1.00 73.94 82 ILE A CA 1
ATOM 637 C C . ILE A 1 82 ? -16.184 18.249 19.444 1.00 73.94 82 ILE A C 1
ATOM 639 O O . ILE A 1 82 ? -15.362 18.120 20.347 1.00 73.94 82 ILE A O 1
ATOM 643 N N . GLN A 1 83 ? -16.997 19.308 19.362 1.00 85.81 83 GLN A N 1
ATOM 644 C CA . GLN A 1 83 ? -16.982 20.431 20.317 1.00 85.81 83 GLN A CA 1
ATOM 645 C C . GLN A 1 83 ? -15.589 21.073 20.496 1.00 85.81 83 GLN A C 1
ATOM 647 O O . GLN A 1 83 ? -15.227 21.518 21.581 1.00 85.81 83 GLN A O 1
ATOM 652 N N . GLY A 1 84 ? -14.795 21.115 19.420 1.00 80.50 84 GLY A N 1
ATOM 653 C CA . GLY A 1 84 ? -13.441 21.680 19.432 1.00 80.50 84 GLY A CA 1
ATOM 654 C C . GLY A 1 84 ? -12.357 20.753 19.993 1.00 80.50 84 GLY A C 1
ATOM 655 O O . GLY A 1 84 ? -11.205 21.170 20.077 1.00 80.50 84 GLY A O 1
ATOM 656 N N . LEU A 1 85 ? -12.692 19.507 20.346 1.00 68.25 85 LEU A N 1
ATOM 657 C CA . LEU A 1 85 ? -11.741 18.515 20.849 1.00 68.25 85 LEU A CA 1
ATOM 658 C C . LEU A 1 85 ? -11.476 17.419 19.806 1.00 68.25 85 LEU A C 1
ATOM 660 O O . LEU A 1 85 ? -12.436 16.898 19.225 1.00 68.25 85 LEU A O 1
ATOM 664 N N . PRO A 1 86 ? -10.205 17.029 19.589 1.00 60.09 86 PRO A N 1
ATOM 665 C CA . PRO A 1 86 ? -9.859 15.977 18.644 1.00 60.09 86 PRO A CA 1
ATOM 666 C C . PRO A 1 86 ? -10.413 14.635 19.125 1.00 60.09 86 PRO A C 1
ATOM 668 O O . PRO A 1 86 ? -10.072 14.156 20.206 1.00 60.09 86 PRO A O 1
ATOM 671 N N . HIS A 1 87 ? -11.263 14.035 18.304 1.00 57.12 87 HIS A N 1
ATOM 672 C CA . HIS A 1 87 ? -11.787 12.691 18.479 1.00 57.12 87 HIS A CA 1
ATOM 673 C C . HIS A 1 87 ? -11.385 11.848 17.280 1.00 57.12 87 HIS A C 1
ATOM 675 O O . HIS A 1 87 ? -11.540 12.261 16.134 1.00 57.12 87 HIS A O 1
ATOM 681 N N . TRP A 1 88 ? -10.887 10.649 17.556 1.00 60.28 88 TRP A N 1
ATOM 682 C CA . TRP A 1 88 ? -10.724 9.628 16.535 1.00 60.28 88 TRP A CA 1
ATOM 683 C C . TRP A 1 88 ? -12.113 9.072 16.215 1.00 60.28 88 TRP A C 1
ATOM 685 O O . TRP A 1 88 ? -12.803 8.546 17.088 1.00 60.28 88 TRP A O 1
ATOM 695 N N . ALA A 1 89 ? -12.546 9.235 14.973 1.00 58.00 89 ALA A N 1
ATOM 696 C CA . ALA A 1 89 ? -13.802 8.694 14.489 1.00 58.00 89 ALA A CA 1
ATOM 697 C C . ALA A 1 89 ? -13.510 7.636 13.428 1.00 58.00 89 ALA A C 1
ATOM 699 O O . ALA A 1 89 ? -12.731 7.852 12.502 1.00 58.00 89 ALA A O 1
ATOM 700 N N . LEU A 1 90 ? -14.148 6.482 13.593 1.00 61.19 90 LEU A N 1
ATOM 701 C CA . LEU A 1 90 ? -14.208 5.431 12.589 1.00 61.19 90 LEU A CA 1
ATOM 702 C C . LEU A 1 90 ? -15.251 5.859 11.550 1.00 61.19 90 LEU A C 1
ATOM 704 O O . LEU A 1 90 ? -16.448 5.822 11.838 1.00 61.19 90 LEU A O 1
ATOM 708 N N . ILE A 1 91 ? -14.808 6.296 10.371 1.00 59.09 91 ILE A N 1
ATOM 709 C CA . ILE A 1 91 ? -15.705 6.543 9.238 1.00 59.09 91 ILE A CA 1
ATOM 710 C C . ILE A 1 91 ? -15.941 5.204 8.545 1.00 59.09 91 ILE A C 1
ATOM 712 O O . ILE A 1 91 ? -15.050 4.682 7.872 1.00 59.09 91 ILE A O 1
ATOM 716 N N . ILE A 1 92 ? -17.127 4.642 8.770 1.00 56.47 92 ILE A N 1
ATOM 717 C CA . ILE A 1 92 ? -17.654 3.500 8.024 1.00 56.47 92 ILE A CA 1
ATOM 718 C C . ILE A 1 92 ? -18.458 4.107 6.871 1.00 56.47 92 ILE A C 1
ATOM 720 O O . ILE A 1 92 ? -19.502 4.709 7.132 1.00 56.47 92 ILE A O 1
ATOM 724 N N . GLU A 1 93 ? -17.939 4.034 5.644 1.00 53.34 93 GLU A N 1
ATOM 725 C CA . GLU A 1 93 ? -18.710 4.359 4.431 1.00 53.34 93 GLU A CA 1
ATOM 726 C C . GLU A 1 93 ? -19.655 3.212 4.047 1.00 53.34 93 GLU A C 1
ATOM 728 O O . GLU A 1 93 ? -19.291 2.030 4.265 1.00 53.34 93 GLU A O 1
#

Solvent-accessible surface area (backbone atoms only — not comparable to full-atom values): 5674 Å² total; per-residue (Å²): 129,86,75,78,72,79,62,47,76,41,92,42,58,86,41,94,64,9,56,66,96,56,67,60,64,86,79,83,87,80,79,63,42,60,25,88,69,47,72,28,35,8,40,25,30,44,28,41,30,98,87,74,50,66,45,72,40,65,30,84,87,31,72,43,65,8,37,21,54,51,100,80,35,55,52,51,76,41,78,43,67,59,95,83,39,85,34,84,38,77,48,76,129

Mean predicted aligned error: 9.29 Å

Foldseek 3Di:
DDDFPFWDADPFLPDPQFCPPQDQPDDDDDQKDFDPGNRRRQWTFRTAGPVGDGDIDGDPLQRSRRIAHPPSHHWDFDQDQDVNDTDGDTDDD

Radius of gyration: 16.82 Å; Cα contacts (8 Å, |Δi|>4): 171; chains: 1; bounding box: 41×34×44 Å